Protein AF-X6M8N7-F1 (afdb_monomer_lite)

Secondary structure (DSSP, 8-state):
--B-SSSB-HHHHHHHHHHHHHHHTTTT---------EEEETTEEEESSS-TTSPPP-PPP------

Foldseek 3Di:
DQDDPVDGDPVVVVVVVVVVVCVVCVVPDDDDDDDWDWDQDPNFIFTPPDDPPDDTDGDDDDDDPDD

Structure (mmCIF, N/CA/C/O backbone):
data_AF-X6M8N7-F1
#
_entry.id   AF-X6M8N7-F1
#
loop_
_atom_site.group_PDB
_atom_site.id
_atom_site.type_symbol
_atom_site.label_atom_id
_atom_site.label_alt_id
_atom_site.label_comp_id
_atom_site.label_asym_id
_atom_site.label_entity_id
_atom_site.label_seq_id
_atom_site.pdbx_PDB_ins_code
_atom_site.Cartn_x
_atom_site.Cartn_y
_atom_site.Cartn_z
_atom_site.occupancy
_atom_site.B_iso_or_equiv
_atom_site.auth_seq_id
_atom_site.auth_comp_id
_atom_site.auth_asym_id
_atom_site.auth_atom_id
_atom_site.pdbx_PDB_model_num
ATOM 1 N N . MET A 1 1 ? -3.096 -10.292 -10.040 1.00 80.69 1 MET A N 1
ATOM 2 C CA . MET A 1 1 ? -3.007 -9.301 -8.942 1.00 80.69 1 MET A CA 1
ATOM 3 C C . MET A 1 1 ? -4.091 -8.227 -9.022 1.00 80.69 1 MET A C 1
ATOM 5 O O . MET A 1 1 ? -4.793 -8.058 -8.034 1.00 80.69 1 MET A O 1
ATOM 9 N N . TYR A 1 2 ? -4.263 -7.536 -10.158 1.00 84.88 2 TYR A N 1
ATOM 10 C CA . TYR A 1 2 ? -5.224 -6.423 -10.293 1.00 84.88 2 TYR A CA 1
ATOM 11 C C . TYR A 1 2 ? -6.670 -6.846 -10.596 1.00 84.88 2 TYR A C 1
ATOM 13 O O . TYR A 1 2 ? -7.592 -6.246 -10.054 1.00 84.88 2 TYR A O 1
ATOM 21 N N . GLY A 1 3 ? -6.869 -7.915 -11.378 1.00 92.69 3 GLY A N 1
ATOM 22 C CA . GLY A 1 3 ? -8.205 -8.306 -11.847 1.00 92.69 3 GLY A CA 1
ATOM 23 C C . GLY A 1 3 ? -8.825 -7.242 -12.756 1.00 92.69 3 GLY A C 1
ATOM 24 O O . GLY A 1 3 ? -8.109 -6.401 -13.300 1.00 92.69 3 GLY A O 1
ATOM 25 N N . ASP A 1 4 ? -10.144 -7.281 -12.908 1.00 93.31 4 ASP A N 1
ATOM 26 C CA . ASP A 1 4 ? -10.912 -6.286 -13.658 1.00 93.31 4 ASP A CA 1
ATOM 27 C C . ASP A 1 4 ? -12.098 -5.758 -12.831 1.00 93.31 4 ASP A C 1
ATOM 29 O O . ASP A 1 4 ? -12.240 -6.064 -11.648 1.00 93.31 4 ASP A O 1
ATOM 33 N N . LYS A 1 5 ? -12.947 -4.918 -13.434 1.00 91.00 5 LYS A N 1
ATOM 34 C CA . LYS A 1 5 ? -14.092 -4.316 -12.732 1.00 91.00 5 LYS A CA 1
ATOM 35 C C . LYS A 1 5 ? -15.162 -5.332 -12.312 1.00 91.00 5 LYS A C 1
ATOM 37 O O . LYS A 1 5 ? -15.891 -5.055 -11.367 1.00 91.00 5 LYS A O 1
ATOM 42 N N . GLN A 1 6 ? -15.298 -6.448 -13.024 1.00 94.75 6 GLN A N 1
ATOM 43 C CA . GLN A 1 6 ? -16.297 -7.489 -12.760 1.00 94.75 6 GLN A CA 1
ATOM 44 C C . GLN A 1 6 ? -15.753 -8.543 -11.793 1.00 94.75 6 GLN A C 1
ATOM 46 O O . GLN A 1 6 ? -16.491 -9.046 -10.951 1.00 94.75 6 GLN A O 1
ATOM 51 N N . SER A 1 7 ? -14.454 -8.830 -11.876 1.00 94.88 7 SER A N 1
ATOM 52 C CA . SER A 1 7 ? -13.732 -9.728 -10.983 1.00 94.88 7 SER A CA 1
ATOM 53 C C . SER A 1 7 ? -12.476 -9.034 -10.435 1.00 94.88 7 SER A C 1
ATOM 55 O O . SER A 1 7 ? -11.368 -9.263 -10.943 1.00 94.88 7 SER A O 1
ATOM 57 N N . PRO A 1 8 ? -12.621 -8.185 -9.395 1.00 95.00 8 PRO A N 1
ATOM 58 C CA . PRO A 1 8 ? -11.505 -7.452 -8.807 1.00 95.00 8 PRO A CA 1
ATOM 59 C C . PRO A 1 8 ? -10.429 -8.395 -8.283 1.00 95.00 8 PRO A C 1
ATOM 61 O O . PRO A 1 8 ? -10.725 -9.436 -7.700 1.00 95.00 8 PRO A O 1
ATOM 64 N N . GLY A 1 9 ? -9.164 -8.029 -8.458 1.00 96.50 9 GLY A N 1
ATOM 65 C CA . GLY A 1 9 ? -8.045 -8.821 -7.967 1.00 96.50 9 GLY A CA 1
ATOM 66 C C . GLY A 1 9 ? -7.740 -8.588 -6.489 1.00 96.50 9 GLY A C 1
ATOM 67 O O . GLY A 1 9 ? -8.299 -7.712 -5.828 1.00 96.50 9 GLY A O 1
ATOM 68 N N . VAL A 1 10 ? -6.779 -9.362 -5.983 1.00 96.38 10 VAL A N 1
ATOM 69 C CA . VAL A 1 10 ? -6.376 -9.360 -4.570 1.00 96.38 10 VAL A CA 1
ATOM 70 C C . VAL A 1 10 ? -5.937 -7.989 -4.058 1.00 96.38 10 VAL A C 1
ATOM 72 O O . VAL A 1 10 ? -6.187 -7.694 -2.897 1.00 96.38 10 VAL A O 1
ATOM 75 N N . ILE A 1 11 ? -5.334 -7.128 -4.891 1.00 94.38 11 ILE A N 1
ATOM 76 C CA . ILE A 1 11 ? -4.908 -5.785 -4.454 1.00 94.38 11 ILE A CA 1
ATOM 77 C C . ILE A 1 11 ? -6.131 -4.952 -4.063 1.00 94.38 11 ILE A C 1
ATOM 79 O O . ILE A 1 11 ? -6.175 -4.405 -2.965 1.00 94.38 11 ILE A O 1
ATOM 83 N N . PHE A 1 12 ? -7.145 -4.908 -4.931 1.00 94.81 12 PHE A N 1
ATOM 84 C CA . PHE A 1 12 ? -8.372 -4.160 -4.666 1.00 94.81 12 PHE A CA 1
ATOM 85 C C . PHE A 1 12 ? -9.112 -4.725 -3.450 1.00 94.81 12 PHE A C 1
ATOM 87 O O . PHE A 1 12 ? -9.445 -3.982 -2.529 1.00 94.81 12 PHE A O 1
ATOM 94 N N . GLN A 1 13 ? -9.297 -6.049 -3.414 1.00 96.62 13 GLN A N 1
ATOM 95 C CA . GLN A 1 13 ? -9.971 -6.722 -2.302 1.00 96.62 13 GLN A CA 1
ATOM 96 C C . GLN A 1 13 ? -9.244 -6.497 -0.965 1.00 96.62 13 GLN A C 1
ATOM 98 O O . GLN A 1 13 ? -9.887 -6.231 0.046 1.00 96.62 13 GLN A O 1
ATOM 103 N N . SER A 1 14 ? -7.907 -6.535 -0.958 1.00 96.38 14 SER A N 1
ATOM 104 C CA . SER A 1 14 ? -7.097 -6.278 0.242 1.00 96.38 14 SER A CA 1
ATOM 105 C C . SER A 1 14 ? -7.266 -4.850 0.749 1.00 96.38 14 SER A C 1
ATOM 107 O O . SER A 1 14 ? -7.468 -4.645 1.942 1.00 96.38 14 SER A O 1
ATOM 109 N N . VAL A 1 15 ? -7.212 -3.858 -0.147 1.00 95.25 15 VAL A N 1
ATOM 110 C CA . VAL A 1 15 ? -7.408 -2.452 0.228 1.00 95.25 15 VAL A CA 1
ATOM 111 C C . VAL A 1 15 ? -8.812 -2.247 0.799 1.00 95.25 15 VAL A C 1
ATOM 113 O O . VAL A 1 15 ? -8.947 -1.647 1.863 1.00 95.25 15 VAL A O 1
ATOM 116 N N . GLN A 1 16 ? -9.843 -2.802 0.155 1.00 96.12 16 GLN A N 1
ATOM 117 C CA . GLN A 1 16 ? -11.216 -2.740 0.657 1.00 96.12 16 GLN A CA 1
ATOM 118 C C . GLN A 1 16 ? -11.329 -3.341 2.066 1.00 96.12 16 GLN A C 1
ATOM 120 O O . GLN A 1 16 ? -11.825 -2.676 2.975 1.00 96.12 16 GLN A O 1
ATOM 125 N N . TYR A 1 17 ? -10.791 -4.545 2.272 1.00 97.56 17 TYR A N 1
ATOM 126 C CA . TYR A 1 17 ? -10.789 -5.209 3.575 1.00 97.56 17 TYR A CA 1
ATOM 127 C C . TYR A 1 17 ? -10.089 -4.375 4.664 1.00 97.56 17 TYR A C 1
ATOM 129 O O . TYR A 1 17 ? -10.594 -4.260 5.782 1.00 97.56 17 TYR A O 1
ATOM 137 N N . ILE A 1 18 ? -8.947 -3.750 4.347 1.00 97.12 18 ILE A N 1
ATOM 138 C CA . ILE A 1 18 ? -8.224 -2.871 5.281 1.00 97.12 18 ILE A CA 1
ATOM 139 C C . ILE A 1 18 ? -9.110 -1.694 5.708 1.00 97.12 18 ILE A C 1
ATOM 141 O O . ILE A 1 18 ? -9.232 -1.420 6.904 1.00 97.12 18 ILE A O 1
ATOM 145 N N . TYR A 1 19 ? -9.760 -1.016 4.759 1.00 96.75 19 TYR A N 1
ATOM 146 C CA . TYR A 1 19 ? -10.635 0.117 5.070 1.00 96.75 19 TYR A CA 1
ATOM 147 C C . TYR A 1 19 ? -11.882 -0.297 5.860 1.00 96.75 19 TYR A C 1
ATOM 149 O O . TYR A 1 19 ? -12.253 0.394 6.812 1.00 96.75 19 TYR A O 1
ATOM 157 N N . GLU A 1 20 ? -12.500 -1.431 5.525 1.00 98.00 20 GLU A N 1
ATOM 158 C CA . GLU A 1 20 ? -13.622 -1.994 6.285 1.00 98.00 20 GLU A CA 1
ATOM 159 C C . GLU A 1 20 ? -13.217 -2.281 7.738 1.00 98.00 20 GLU A C 1
ATOM 161 O O . GLU A 1 20 ? -13.916 -1.880 8.673 1.00 98.00 20 GLU A O 1
ATOM 166 N N . HIS A 1 21 ? -12.045 -2.889 7.943 1.00 97.44 21 HIS A N 1
ATOM 167 C CA . HIS A 1 21 ? -11.515 -3.180 9.273 1.00 97.44 21 HIS A CA 1
ATOM 168 C C . HIS A 1 21 ? -11.250 -1.911 10.094 1.00 97.44 21 HIS A C 1
ATOM 170 O O . HIS A 1 21 ? -11.609 -1.853 11.275 1.00 97.44 21 HIS A O 1
ATOM 176 N N . ILE A 1 22 ? -10.634 -0.893 9.484 1.00 97.50 22 ILE A N 1
ATOM 177 C CA . ILE A 1 22 ? -10.375 0.399 10.135 1.00 97.50 22 ILE A CA 1
ATOM 178 C C . ILE A 1 22 ? -11.700 1.053 10.537 1.00 97.50 22 ILE A C 1
ATOM 180 O O . ILE A 1 22 ? -11.852 1.484 11.680 1.00 97.50 22 ILE A O 1
ATOM 184 N N . SER A 1 23 ? -12.679 1.078 9.630 1.00 96.62 23 SER A N 1
ATOM 185 C CA . SER A 1 23 ? -13.991 1.683 9.875 1.00 96.62 23 SER A CA 1
ATOM 186 C C . SER A 1 23 ? -14.735 1.000 11.027 1.00 96.62 23 SER A C 1
ATOM 188 O O . SER A 1 23 ? -15.236 1.675 11.927 1.00 96.62 23 SER A O 1
ATOM 190 N N . ALA A 1 24 ? -14.725 -0.336 11.067 1.00 97.88 24 ALA A N 1
ATOM 191 C CA . ALA A 1 24 ? -15.354 -1.122 12.130 1.00 97.88 24 ALA A CA 1
ATOM 192 C C . ALA A 1 24 ? -14.720 -0.908 13.520 1.00 97.88 24 ALA A C 1
ATOM 194 O O . ALA A 1 24 ? -15.353 -1.182 14.539 1.00 97.88 24 ALA A O 1
ATOM 195 N N . ASN A 1 25 ? -13.476 -0.420 13.581 1.00 97.62 25 ASN A N 1
ATOM 196 C CA . ASN A 1 25 ? -12.724 -0.227 14.825 1.00 97.62 25 ASN A CA 1
ATOM 197 C C . ASN A 1 25 ? -12.385 1.241 15.120 1.00 97.62 25 ASN A C 1
ATOM 199 O O . ASN A 1 25 ? -11.608 1.510 16.042 1.00 97.62 25 ASN A O 1
ATOM 203 N N . LYS A 1 26 ? -12.982 2.187 14.384 1.00 95.00 26 LYS A N 1
ATOM 204 C CA . LYS A 1 26 ? -12.656 3.621 14.448 1.00 95.00 26 LYS A CA 1
ATOM 205 C C . LYS A 1 26 ? -12.791 4.234 15.847 1.00 95.00 26 LYS A C 1
ATOM 207 O O . LYS A 1 26 ? -12.033 5.132 16.194 1.00 95.00 26 LYS A O 1
ATOM 212 N N . ASP A 1 27 ? -13.714 3.722 16.664 1.00 96.88 27 ASP A N 1
ATOM 213 C CA . ASP A 1 27 ? -13.967 4.234 18.018 1.00 96.88 27 ASP A CA 1
ATOM 214 C C . ASP A 1 27 ? -12.977 3.674 19.056 1.00 96.88 27 ASP A C 1
ATOM 216 O O . ASP A 1 27 ? -12.869 4.190 20.166 1.00 96.88 27 ASP A O 1
ATOM 220 N N . LYS A 1 28 ? -12.246 2.605 18.710 1.00 97.50 28 LYS A N 1
ATOM 221 C CA . LYS A 1 28 ? -11.341 1.882 19.621 1.00 97.50 28 LYS A CA 1
ATOM 222 C C . LYS A 1 28 ? -9.870 2.154 19.340 1.00 97.50 28 LYS A C 1
ATOM 224 O O . LYS A 1 28 ? -9.049 2.056 20.249 1.00 97.50 28 LYS A O 1
ATOM 229 N N . LYS A 1 29 ? -9.516 2.407 18.080 1.00 96.38 29 LYS A N 1
ATOM 230 C CA . LYS A 1 29 ? -8.128 2.519 17.629 1.00 96.38 29 LYS A CA 1
ATOM 231 C C . LYS A 1 29 ? -7.991 3.592 16.560 1.00 96.38 29 LYS A C 1
ATOM 233 O O . LYS A 1 29 ? -8.872 3.773 15.726 1.00 96.38 29 LYS A O 1
ATOM 238 N N . LYS A 1 30 ? -6.840 4.262 16.571 1.00 95.81 30 LYS A N 1
ATOM 239 C CA . LYS A 1 30 ? -6.398 5.133 15.482 1.00 95.81 30 LYS A CA 1
ATOM 240 C C . LYS A 1 30 ? -5.392 4.378 14.628 1.00 95.81 30 LYS A C 1
ATOM 242 O O . LYS A 1 30 ? -4.541 3.672 15.162 1.00 95.81 30 LYS A O 1
ATOM 247 N N . TYR A 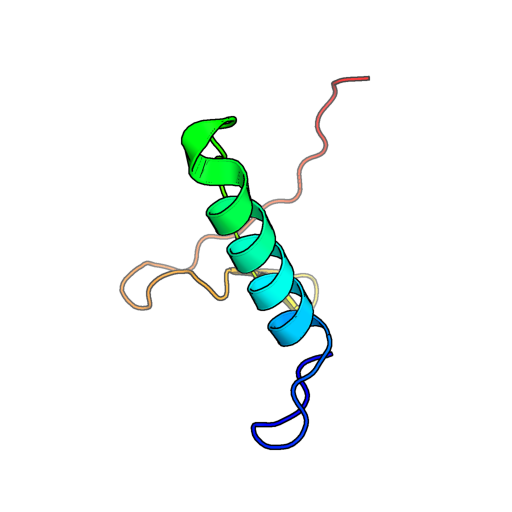1 31 ? -5.510 4.548 13.321 1.00 96.62 31 TYR A N 1
ATOM 248 C CA . TYR A 1 31 ? -4.644 3.928 12.331 1.00 96.62 31 TYR A CA 1
ATOM 249 C C . TYR A 1 31 ? -4.023 5.025 11.475 1.00 96.62 31 TYR A C 1
ATOM 251 O O . TYR A 1 31 ? -4.687 6.011 11.154 1.00 96.62 31 TYR A O 1
ATOM 259 N N . GLU A 1 32 ? -2.767 4.834 11.100 1.00 95.88 32 GLU A N 1
ATOM 260 C CA . GLU A 1 32 ? -2.083 5.628 10.088 1.00 95.88 32 GLU A CA 1
ATOM 261 C C . GLU A 1 32 ? -1.799 4.707 8.904 1.00 95.88 32 GLU A C 1
ATOM 263 O O . GLU A 1 32 ? -1.315 3.589 9.090 1.00 95.88 32 GLU A O 1
ATOM 268 N N . LEU A 1 33 ? -2.162 5.148 7.700 1.00 94.12 33 LEU A N 1
ATOM 269 C CA . LEU A 1 33 ? -1.998 4.370 6.481 1.00 94.12 33 LEU A CA 1
ATOM 270 C C . LEU A 1 33 ? -1.065 5.113 5.532 1.00 94.12 33 LEU A C 1
ATOM 272 O O . LEU A 1 33 ? -1.310 6.269 5.191 1.00 94.12 33 LEU A O 1
ATOM 276 N N . SER A 1 34 ? -0.039 4.413 5.068 1.00 94.19 34 SER A N 1
ATOM 277 C CA . SER A 1 34 ? 0.824 4.844 3.978 1.00 94.19 34 SER A CA 1
ATOM 278 C C . SER A 1 34 ? 0.736 3.837 2.833 1.00 94.19 34 SER A C 1
ATOM 280 O O . SER A 1 34 ? 0.562 2.636 3.044 1.00 94.19 34 SER A O 1
ATOM 282 N N . LEU A 1 35 ? 0.822 4.341 1.604 1.00 93.12 35 LEU A N 1
ATOM 283 C CA . LEU A 1 35 ? 0.837 3.535 0.389 1.00 93.12 35 LEU A CA 1
ATOM 284 C C . LEU A 1 35 ? 2.026 3.969 -0.461 1.00 93.12 35 LEU A C 1
ATOM 286 O O . LEU A 1 35 ? 2.291 5.159 -0.617 1.00 93.12 35 LEU A O 1
ATOM 290 N N . THR A 1 36 ? 2.723 2.997 -1.033 1.00 92.19 36 THR A N 1
ATOM 291 C CA . THR A 1 36 ? 3.783 3.231 -2.011 1.00 92.19 36 THR A CA 1
ATOM 292 C C . THR A 1 36 ? 3.573 2.261 -3.156 1.00 92.19 36 THR A C 1
ATOM 294 O O . THR A 1 36 ? 3.258 1.092 -2.926 1.00 92.19 36 THR A O 1
ATOM 297 N N . PHE A 1 37 ? 3.722 2.737 -4.388 1.00 93.25 37 PHE A N 1
ATOM 298 C CA . PHE A 1 37 ? 3.588 1.900 -5.568 1.00 93.25 37 PHE A CA 1
ATOM 299 C C . PHE A 1 37 ? 4.748 2.201 -6.508 1.00 93.25 37 PHE A C 1
ATOM 301 O O . PHE A 1 37 ? 4.892 3.323 -6.981 1.00 93.25 37 PHE A O 1
ATOM 308 N N . LEU A 1 38 ? 5.618 1.212 -6.699 1.00 92.88 38 LEU A N 1
ATOM 309 C CA . LEU A 1 38 ? 6.878 1.363 -7.415 1.00 92.88 38 LEU A CA 1
ATOM 310 C C . LEU A 1 38 ? 6.902 0.430 -8.620 1.00 92.88 38 LEU A C 1
ATOM 312 O O . LEU A 1 38 ? 6.429 -0.704 -8.547 1.00 92.88 38 LEU A O 1
ATOM 316 N N . GLU A 1 39 ? 7.507 0.901 -9.698 1.00 92.12 39 GLU A N 1
ATOM 317 C CA . GLU A 1 39 ? 7.901 0.091 -10.841 1.00 92.12 39 GLU A CA 1
ATOM 318 C C . GLU A 1 39 ? 9.413 -0.128 -10.789 1.00 92.12 39 GLU A C 1
ATOM 320 O O . GLU A 1 39 ? 10.176 0.806 -10.535 1.00 92.12 39 GLU A O 1
ATOM 325 N N . ILE A 1 40 ? 9.834 -1.373 -11.014 1.00 92.75 40 ILE A N 1
ATOM 326 C CA . ILE A 1 40 ? 11.232 -1.723 -11.253 1.00 92.75 40 ILE A CA 1
ATOM 327 C C . ILE A 1 40 ? 11.319 -2.181 -12.697 1.00 92.75 40 ILE A C 1
ATOM 329 O O . ILE A 1 40 ? 10.756 -3.216 -13.059 1.00 92.75 40 ILE A O 1
ATOM 333 N N . TYR A 1 41 ? 12.033 -1.417 -13.509 1.00 92.44 41 TYR A N 1
ATOM 334 C CA . TYR A 1 41 ? 12.258 -1.746 -14.905 1.00 92.44 41 TYR A CA 1
ATOM 335 C C . TYR A 1 41 ? 13.697 -1.409 -15.275 1.00 92.44 41 TYR A C 1
ATOM 337 O O . TYR A 1 41 ? 14.165 -0.314 -14.988 1.00 92.44 41 TYR A O 1
ATOM 345 N N . ASN A 1 42 ? 14.402 -2.356 -15.897 1.00 92.56 42 ASN A N 1
ATOM 346 C CA . ASN A 1 42 ? 15.812 -2.199 -16.269 1.00 92.56 42 ASN A CA 1
ATOM 347 C C . ASN A 1 42 ? 16.704 -1.707 -15.110 1.00 92.56 42 ASN A C 1
ATOM 349 O O . ASN A 1 42 ? 17.505 -0.794 -15.274 1.00 92.56 42 ASN A O 1
ATOM 353 N N . GLU A 1 43 ? 16.512 -2.285 -13.921 1.00 90.06 43 GLU A N 1
ATOM 354 C CA . GLU A 1 43 ? 17.236 -1.914 -12.693 1.00 90.06 43 GLU A CA 1
ATOM 355 C C . GLU A 1 43 ? 17.019 -0.460 -12.220 1.00 90.06 43 GLU A C 1
ATOM 357 O O . GLU A 1 43 ? 17.656 -0.015 -11.266 1.00 90.06 43 GLU A O 1
ATOM 362 N N . GLU A 1 44 ? 16.066 0.264 -12.812 1.00 85.44 44 GLU A N 1
ATOM 363 C CA . GLU A 1 44 ? 15.642 1.586 -12.366 1.00 85.44 44 GLU A CA 1
ATOM 364 C C . GLU A 1 44 ? 14.341 1.503 -11.563 1.00 85.44 44 GLU A C 1
ATOM 366 O O . GLU A 1 44 ? 13.395 0.799 -11.924 1.00 85.44 44 GLU A O 1
ATOM 371 N N . LEU A 1 45 ? 14.301 2.247 -10.455 1.00 90.94 45 LEU A N 1
ATOM 372 C CA . LEU A 1 45 ? 13.120 2.412 -9.615 1.00 90.94 45 LEU A CA 1
ATOM 373 C C . LEU A 1 45 ? 12.368 3.681 -9.999 1.00 90.94 45 LEU A C 1
ATOM 375 O O . LEU A 1 45 ? 12.934 4.777 -9.968 1.00 90.94 45 LEU A O 1
ATOM 379 N N . LYS A 1 46 ? 11.068 3.538 -10.243 1.00 88.25 46 LYS A N 1
ATOM 380 C CA . LYS A 1 46 ? 10.153 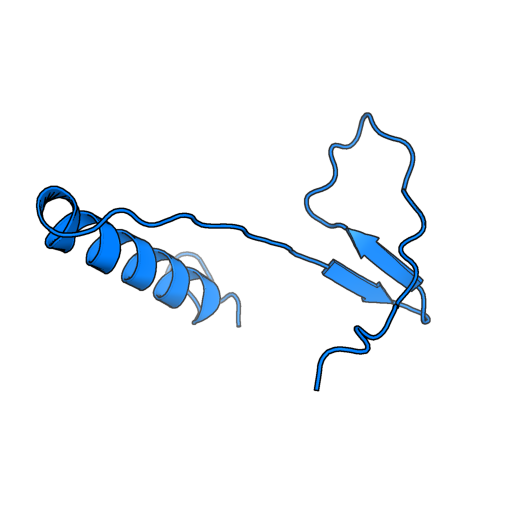4.644 -10.513 1.00 88.25 46 LYS A CA 1
ATOM 381 C C . LYS A 1 46 ? 9.000 4.636 -9.519 1.00 88.25 46 LYS A C 1
ATOM 383 O O . LYS A 1 46 ? 8.358 3.609 -9.314 1.00 88.25 46 LYS A O 1
ATOM 388 N N . ASP A 1 47 ? 8.725 5.789 -8.920 1.00 91.31 47 ASP A N 1
ATOM 389 C CA . ASP A 1 47 ? 7.516 5.992 -8.123 1.00 91.31 47 ASP A CA 1
ATOM 390 C C . ASP A 1 47 ? 6.317 6.215 -9.053 1.00 91.31 47 ASP A C 1
ATOM 392 O O . ASP A 1 47 ? 6.306 7.154 -9.850 1.00 91.31 47 ASP A O 1
ATOM 396 N N . LEU A 1 48 ? 5.321 5.331 -8.976 1.00 91.38 48 LEU A N 1
ATOM 397 C CA . LEU A 1 48 ? 4.105 5.387 -9.790 1.00 91.38 48 LEU A CA 1
ATOM 398 C C . LEU A 1 48 ? 3.039 6.324 -9.210 1.00 91.38 48 LEU A C 1
ATOM 400 O O . LEU A 1 48 ? 2.046 6.590 -9.882 1.00 91.38 48 LEU A O 1
ATOM 404 N N . LEU A 1 49 ? 3.212 6.802 -7.974 1.00 90.88 49 LEU A N 1
ATOM 405 C CA . LEU A 1 49 ? 2.307 7.760 -7.328 1.00 90.88 49 LEU A CA 1
ATOM 406 C C . LEU A 1 49 ? 2.869 9.186 -7.333 1.00 90.88 49 LEU A C 1
ATOM 408 O O . LEU A 1 49 ? 2.218 10.105 -6.831 1.00 90.88 49 LEU A O 1
ATOM 412 N N . GLN A 1 50 ? 4.067 9.385 -7.886 1.00 88.88 50 GLN A N 1
ATOM 413 C CA . GLN A 1 50 ? 4.680 10.699 -7.999 1.00 88.88 50 GLN A CA 1
ATOM 414 C C . GLN A 1 50 ? 3.865 11.587 -8.970 1.00 88.88 50 GLN A C 1
ATOM 416 O O . GLN A 1 50 ? 3.609 11.165 -10.097 1.00 88.88 50 GLN A O 1
ATOM 421 N N . PRO A 1 51 ? 3.471 12.819 -8.580 1.00 87.00 51 PRO A N 1
ATOM 422 C CA . PRO A 1 51 ? 2.736 13.728 -9.460 1.00 87.00 51 PRO A CA 1
ATOM 423 C C . PRO A 1 51 ? 3.518 14.105 -10.727 1.00 87.00 51 PRO A C 1
ATOM 425 O O . PRO A 1 51 ? 4.699 14.449 -10.646 1.00 87.00 51 PRO A 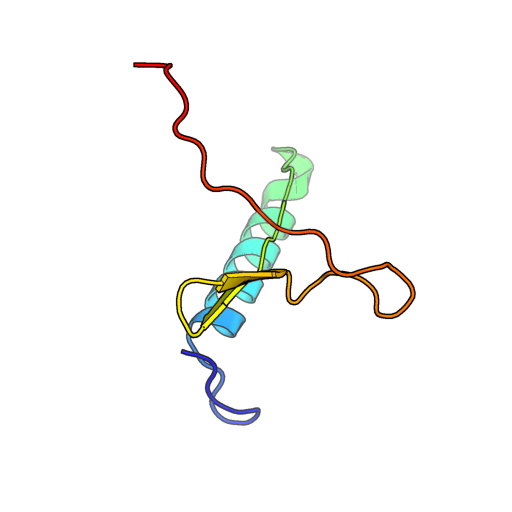O 1
ATOM 428 N N . ASP A 1 52 ? 2.838 14.151 -11.877 1.00 77.44 52 ASP A N 1
ATOM 429 C CA . ASP A 1 52 ? 3.441 14.412 -13.200 1.00 77.44 52 ASP A CA 1
ATOM 430 C C . ASP A 1 52 ? 4.188 15.755 -13.305 1.00 77.44 52 ASP A C 1
ATOM 432 O O . ASP A 1 52 ? 5.064 15.936 -14.148 1.00 77.44 52 ASP A O 1
ATOM 436 N N . ASN A 1 53 ? 3.857 16.721 -12.446 1.00 74.25 53 ASN A N 1
ATOM 437 C CA . ASN A 1 53 ? 4.484 18.043 -12.402 1.00 74.25 53 ASN A CA 1
ATOM 438 C C . ASN A 1 53 ? 5.796 18.083 -11.597 1.00 74.25 53 ASN A C 1
ATOM 440 O O . ASN A 1 53 ? 6.358 19.162 -11.397 1.00 74.25 53 ASN A O 1
ATOM 444 N N . THR A 1 54 ? 6.289 16.939 -11.123 1.00 75.50 54 THR A N 1
ATOM 445 C CA . THR A 1 54 ? 7.542 16.847 -10.371 1.00 75.50 54 THR A CA 1
ATOM 446 C C . THR A 1 54 ? 8.598 16.091 -11.167 1.00 75.50 54 THR A C 1
ATOM 448 O O . THR A 1 54 ? 8.321 15.058 -11.770 1.00 75.50 54 THR A O 1
ATOM 451 N N . ALA A 1 55 ? 9.832 16.606 -11.174 1.00 72.38 55 ALA A N 1
ATOM 452 C CA . ALA A 1 55 ? 10.940 15.937 -11.846 1.00 72.38 55 ALA A CA 1
ATOM 453 C C . ALA A 1 55 ? 11.124 14.516 -11.272 1.00 72.38 55 ALA A C 1
ATOM 455 O O . ALA A 1 55 ? 11.123 14.379 -10.041 1.00 72.38 55 ALA A O 1
ATOM 456 N N . PRO A 1 56 ? 11.301 13.473 -12.110 1.00 69.31 56 PRO A N 1
ATOM 457 C CA . PRO A 1 56 ? 11.458 12.099 -11.643 1.00 69.31 56 PRO A CA 1
ATOM 458 C C . PRO A 1 56 ? 12.588 12.018 -10.623 1.00 69.31 56 PRO A C 1
ATOM 460 O O . PRO A 1 56 ? 13.737 12.365 -10.917 1.00 69.31 56 PRO A O 1
ATOM 463 N N . LYS A 1 57 ? 12.270 11.600 -9.398 1.00 73.81 57 LYS A N 1
ATOM 464 C CA . LYS A 1 57 ? 13.290 11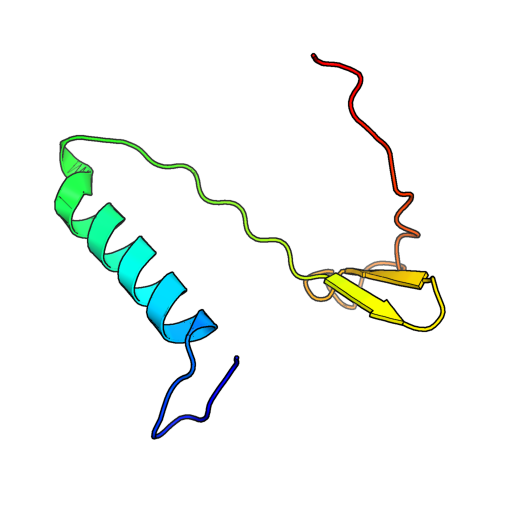.462 -8.365 1.00 73.81 57 LYS A CA 1
ATOM 465 C C . LYS A 1 57 ? 13.960 10.106 -8.535 1.00 73.81 57 LYS A C 1
ATOM 467 O O . LYS A 1 57 ? 13.301 9.079 -8.421 1.00 73.81 57 LYS A O 1
ATOM 472 N N . GLN A 1 58 ? 15.276 10.092 -8.742 1.00 78.12 58 GLN A N 1
ATOM 473 C CA . GLN A 1 58 ? 16.031 8.841 -8.687 1.00 78.12 58 GLN A CA 1
ATOM 474 C C . GLN A 1 58 ? 15.966 8.267 -7.268 1.00 78.12 58 GLN A C 1
ATOM 476 O O . GLN A 1 58 ? 16.492 8.852 -6.313 1.00 78.12 58 GLN A O 1
ATOM 481 N N . LEU A 1 59 ? 15.304 7.121 -7.133 1.00 86.19 59 LEU A N 1
ATOM 482 C CA . LEU A 1 59 ? 15.211 6.391 -5.879 1.00 86.19 59 LEU A CA 1
ATOM 483 C C . LEU A 1 59 ? 16.461 5.527 -5.708 1.00 86.19 59 LEU A C 1
ATOM 485 O O . LEU A 1 59 ? 16.804 4.724 -6.570 1.00 86.19 59 LEU A O 1
ATOM 489 N N . LYS A 1 60 ? 17.150 5.695 -4.576 1.00 87.06 60 LYS A N 1
ATOM 490 C CA . LYS A 1 60 ? 18.286 4.849 -4.194 1.00 87.06 60 LYS A CA 1
ATOM 491 C C . LYS A 1 60 ? 17.832 3.855 -3.137 1.00 87.06 60 LYS A C 1
ATOM 493 O O . LYS A 1 60 ? 17.300 4.272 -2.108 1.00 87.06 60 LYS A O 1
ATOM 498 N N . ILE A 1 61 ? 18.092 2.573 -3.373 1.00 87.56 61 ILE A N 1
ATOM 499 C CA . ILE A 1 61 ? 17.855 1.519 -2.384 1.00 87.56 61 ILE A CA 1
ATOM 5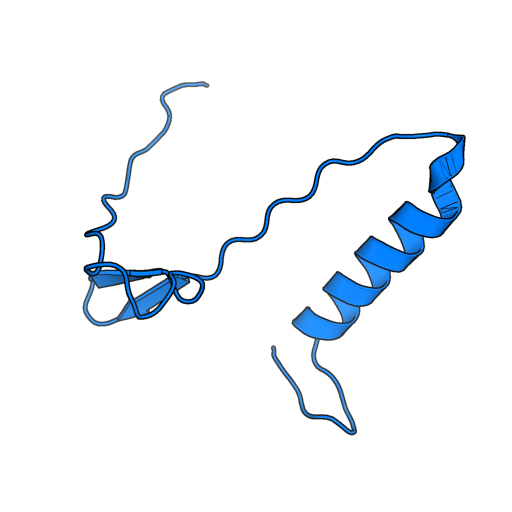00 C C . ILE A 1 61 ? 18.862 1.693 -1.249 1.00 87.56 61 ILE A C 1
ATOM 502 O O . ILE A 1 61 ? 20.057 1.890 -1.480 1.00 87.56 61 ILE A O 1
ATOM 506 N N . ARG A 1 62 ? 18.360 1.668 -0.017 1.00 90.38 62 ARG A N 1
ATOM 507 C CA . ARG A 1 62 ? 19.160 1.713 1.205 1.00 90.38 62 ARG A CA 1
ATOM 508 C C . ARG A 1 62 ? 18.623 0.668 2.168 1.00 90.38 62 ARG A C 1
ATOM 510 O O . ARG A 1 62 ? 17.412 0.486 2.252 1.00 90.38 62 ARG A O 1
ATOM 517 N N . GLU A 1 63 ? 19.526 0.023 2.885 1.00 90.88 63 GLU A N 1
ATOM 518 C CA . GLU A 1 63 ? 19.199 -0.907 3.960 1.00 90.88 63 GLU A CA 1
ATOM 519 C C . GLU A 1 63 ? 19.246 -0.159 5.299 1.00 90.88 63 GLU A C 1
ATOM 521 O O . GLU A 1 63 ? 20.142 0.662 5.520 1.00 90.88 63 GLU A O 1
ATOM 526 N N . ASP A 1 64 ? 18.256 -0.386 6.166 1.00 91.69 64 ASP A N 1
ATOM 527 C CA . ASP A 1 64 ? 18.284 0.147 7.531 1.00 91.69 64 ASP A CA 1
ATOM 528 C C . ASP A 1 64 ? 19.148 -0.767 8.414 1.00 91.69 64 ASP A C 1
ATOM 530 O O . ASP A 1 64 ? 19.029 -1.987 8.367 1.00 91.69 64 ASP A O 1
ATOM 534 N N . ASN A 1 65 ? 20.008 -0.176 9.245 1.00 86.44 65 ASN A N 1
ATOM 535 C CA . ASN A 1 65 ? 20.947 -0.902 10.110 1.00 86.44 65 ASN A CA 1
ATOM 536 C C . ASN A 1 65 ? 20.334 -1.317 11.458 1.00 86.44 65 ASN A C 1
ATOM 538 O O . ASN A 1 65 ? 21.047 -1.796 12.345 1.00 86.44 65 ASN A O 1
ATOM 542 N N . LYS A 1 66 ? 19.031 -1.108 11.654 1.00 74.31 66 LYS A N 1
ATOM 543 C CA . LYS A 1 66 ? 18.331 -1.540 12.865 1.00 74.31 66 LYS A CA 1
ATOM 544 C C . LYS A 1 66 ? 18.082 -3.047 12.816 1.00 74.31 66 LYS A C 1
ATOM 546 O O . LYS A 1 66 ? 17.142 -3.505 12.174 1.00 74.31 66 LYS A O 1
ATOM 551 N N . LYS A 1 67 ? 18.949 -3.792 13.502 1.00 56.84 67 LYS A N 1
ATOM 552 C CA . LYS A 1 67 ? 18.658 -5.148 13.981 1.00 56.84 67 LYS A CA 1
ATOM 553 C C . LYS A 1 67 ? 17.757 -5.107 15.206 1.00 56.84 67 LYS A 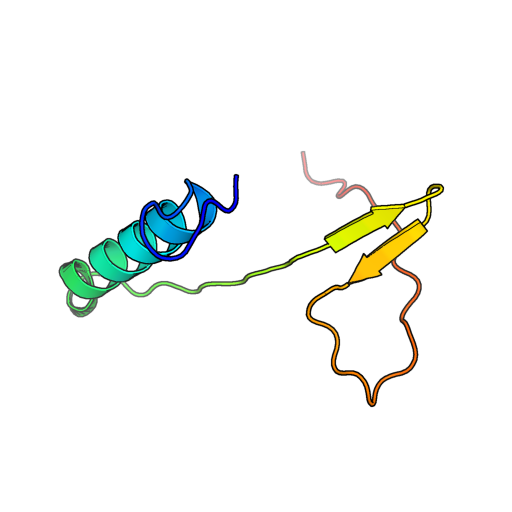C 1
ATOM 555 O O . LYS A 1 67 ? 17.959 -4.195 16.040 1.00 56.84 67 LYS A O 1
#

pLDDT: mean 90.3, std 8.22, range [56.84, 98.0]

InterPro domains:
  IPR001752 Kinesin motor domain [PF00225] (1-66)
  IPR001752 Kinesin motor domain [PS50067] (1-67)
  IPR027417 P-loop containing nucleoside triphosphate hydrolase [SSF52540] (1-66)
  IPR027640 Kinesin-like protein [PTHR47968] (1-66)
  IPR036961 Kinesin motor domain superfamily [G3DSA:3.40.850.10] (1-67)

Radius of gyration: 16.6 Å; chains: 1; bounding box: 37×28×36 Å

Sequence (67 aa):
MYGDKQSPGVIFQSVQYIYEHISANKDKKKYELSLTFLEIYNEELKDLLQPDNTAPKQLKIREDNKK

Organism: Reticulomyxa filosa (NCBI:txid46433)